Protein AF-A0A3D2CUC7-F1 (afdb_monomer_lite)

pLDDT: mean 70.35, std 21.45, range [37.53, 97.38]

Sequence (125 aa):
MQQQSEPLIELDNNEPSAIAWRLPFAFAKRFSVLFSKKETGYVLHCLANISLETIVEVRRIIKAPFSFDVQDIASFELLLTEAFQRDSSEAQQMMEDIGNEVDLYSLADEITESEDLLENEDDAP

Foldseek 3Di:
DDDDDDDDPPPPPCPDDDPFQWDPLVLCVVQVWTWDADPVGIEIEGAPPGDPVSVVVNCVRRVDDYYYDHDDPVVSVVVSCVVVVVVVVVVVVVCVVVVVPDPPVVVPPPDDDDDDDDDDDDDDD

Structure (mmCIF, N/CA/C/O backbone):
data_AF-A0A3D2CUC7-F1
#
_entry.id   AF-A0A3D2CUC7-F1
#
loop_
_atom_site.group_PDB
_atom_site.id
_atom_site.type_symbol
_atom_site.label_atom_id
_atom_site.label_alt_id
_atom_site.label_comp_id
_atom_site.label_asym_id
_atom_site.label_entity_id
_atom_site.label_seq_id
_atom_site.pdbx_PDB_ins_code
_atom_site.Cartn_x
_atom_site.Cartn_y
_atom_site.Cartn_z
_atom_site.occupancy
_atom_site.B_iso_or_equiv
_atom_site.auth_seq_id
_atom_site.auth_comp_id
_atom_site.auth_asym_id
_atom_site.auth_atom_id
_atom_site.pdbx_PDB_model_num
ATOM 1 N N . MET A 1 1 ? 42.340 -15.284 -37.666 1.00 46.06 1 MET A N 1
ATOM 2 C CA . MET A 1 1 ? 42.397 -13.806 -37.624 1.00 46.06 1 MET A CA 1
ATOM 3 C C . MET A 1 1 ? 41.384 -13.308 -38.648 1.00 46.06 1 MET A C 1
ATOM 5 O O . MET A 1 1 ? 41.612 -13.498 -39.830 1.00 46.06 1 MET A O 1
ATOM 9 N N . GLN A 1 2 ? 40.191 -12.858 -38.283 1.00 40.53 2 GLN A N 1
ATOM 10 C CA . GLN A 1 2 ? 39.937 -11.668 -37.474 1.00 40.53 2 GLN A CA 1
ATOM 11 C C . GLN A 1 2 ? 38.650 -11.826 -36.642 1.00 40.53 2 GLN A C 1
ATOM 13 O O . GLN A 1 2 ? 37.647 -12.339 -37.128 1.00 40.53 2 GLN A O 1
ATOM 18 N N . GLN A 1 3 ? 38.756 -11.398 -35.385 1.00 41.38 3 GLN A N 1
ATOM 19 C CA . GLN A 1 3 ? 37.691 -11.018 -34.450 1.00 41.38 3 GLN A CA 1
ATOM 20 C C . GLN A 1 3 ? 36.931 -9.802 -35.032 1.00 41.38 3 GLN A C 1
ATOM 22 O O . GLN A 1 3 ? 37.557 -8.953 -35.658 1.00 41.38 3 GLN A O 1
ATOM 27 N N . GLN A 1 4 ? 35.594 -9.815 -35.076 1.00 43.75 4 GLN A N 1
ATOM 28 C CA . GLN A 1 4 ? 34.661 -9.354 -34.029 1.00 43.75 4 GLN A CA 1
ATOM 29 C C . GLN A 1 4 ? 34.432 -7.842 -34.050 1.00 43.75 4 GLN A C 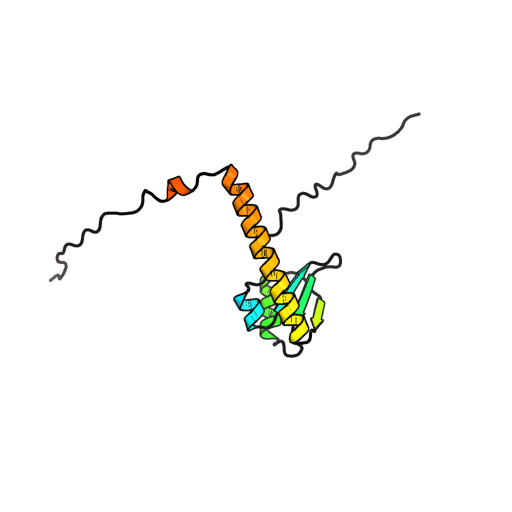1
ATOM 31 O O . GLN A 1 4 ? 35.361 -7.087 -33.784 1.00 43.75 4 GLN A O 1
ATOM 36 N N . SER A 1 5 ? 33.190 -7.423 -34.319 1.00 46.38 5 SER A N 1
ATOM 37 C CA . SER A 1 5 ? 32.525 -6.256 -3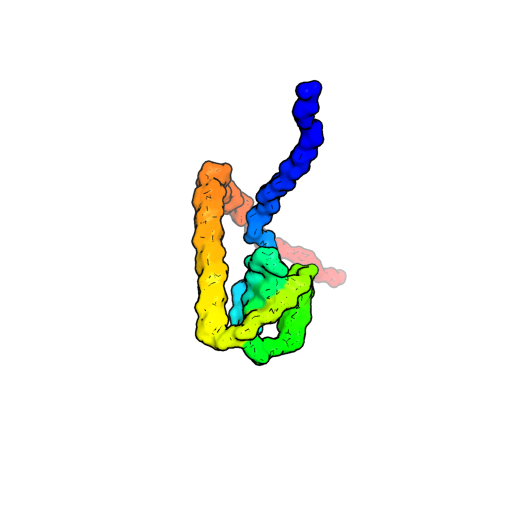3.703 1.00 46.38 5 SER A CA 1
ATOM 38 C C . SER A 1 5 ? 31.121 -6.078 -34.303 1.00 46.38 5 SER A C 1
ATOM 40 O O . SER A 1 5 ? 30.880 -5.218 -35.142 1.00 46.38 5 SER A O 1
ATOM 42 N N . GLU A 1 6 ? 30.177 -6.919 -33.877 1.00 48.72 6 GLU A N 1
ATOM 43 C CA . GLU A 1 6 ? 28.765 -6.519 -33.868 1.00 48.72 6 GLU A CA 1
ATOM 44 C C . GLU A 1 6 ? 28.581 -5.595 -32.654 1.00 48.72 6 GLU A C 1
ATOM 46 O O . GLU A 1 6 ? 29.050 -5.950 -31.566 1.00 48.72 6 GLU A O 1
ATOM 51 N N . PRO A 1 7 ? 27.988 -4.399 -32.801 1.00 41.09 7 PRO A N 1
ATOM 52 C CA . PRO A 1 7 ? 27.817 -3.505 -31.669 1.00 41.09 7 PRO A CA 1
ATOM 53 C C . PRO A 1 7 ? 26.810 -4.125 -30.696 1.00 41.09 7 PRO A C 1
ATOM 55 O O . PRO A 1 7 ? 25.653 -4.363 -31.046 1.00 41.09 7 PRO A O 1
ATOM 58 N N . LEU A 1 8 ? 27.270 -4.402 -29.471 1.00 39.53 8 LEU A N 1
ATOM 59 C CA . LEU A 1 8 ? 26.385 -4.632 -28.337 1.00 39.53 8 LEU A CA 1
ATOM 60 C C . LEU A 1 8 ? 25.504 -3.391 -28.193 1.00 39.53 8 LEU A C 1
ATOM 62 O O . LEU A 1 8 ? 26.006 -2.280 -28.036 1.00 39.53 8 LEU A O 1
ATOM 66 N N . ILE A 1 9 ? 24.193 -3.597 -28.242 1.00 44.47 9 ILE A N 1
ATOM 67 C CA . ILE A 1 9 ? 23.220 -2.614 -27.787 1.00 44.47 9 ILE A CA 1
ATOM 68 C C . ILE A 1 9 ? 23.444 -2.495 -26.277 1.00 44.47 9 ILE A C 1
ATOM 70 O O . ILE A 1 9 ? 23.009 -3.358 -25.514 1.00 44.47 9 ILE A O 1
ATOM 74 N N . GLU A 1 10 ? 24.185 -1.473 -25.852 1.00 41.34 10 GLU A N 1
ATOM 75 C CA . GLU A 1 10 ? 24.169 -1.027 -24.464 1.00 41.34 10 GLU A CA 1
ATOM 76 C C . GLU A 1 10 ? 22.744 -0.558 -24.179 1.00 41.34 10 GLU A C 1
ATOM 78 O O . GLU A 1 10 ? 22.304 0.498 -24.634 1.00 41.34 10 GLU A O 1
ATOM 83 N N . LEU A 1 11 ? 21.984 -1.411 -23.492 1.00 41.97 11 LEU A N 1
ATOM 84 C CA . LEU A 1 11 ? 20.749 -1.007 -22.845 1.00 41.97 11 LEU A CA 1
ATOM 85 C C . LEU A 1 11 ? 21.159 -0.012 -21.763 1.00 41.97 11 LEU A C 1
ATOM 87 O O . LEU A 1 11 ? 21.610 -0.404 -20.686 1.00 41.97 11 LEU A O 1
ATOM 91 N N . ASP A 1 12 ? 21.073 1.265 -22.119 1.00 38.69 12 ASP A N 1
ATOM 92 C CA . ASP A 1 12 ? 21.146 2.399 -21.215 1.00 38.69 12 ASP A CA 1
ATOM 93 C C . ASP A 1 12 ? 20.162 2.140 -20.064 1.00 38.69 12 ASP A C 1
ATOM 95 O O . ASP A 1 12 ? 18.951 2.297 -20.192 1.00 38.69 12 ASP A O 1
ATOM 99 N N . ASN A 1 13 ? 20.689 1.638 -18.945 1.00 49.38 13 ASN A N 1
ATOM 100 C CA . ASN A 1 13 ? 19.940 1.350 -17.721 1.00 49.38 13 ASN A CA 1
ATOM 101 C C . ASN A 1 13 ? 19.658 2.633 -16.925 1.00 49.38 13 ASN A C 1
ATOM 103 O O . ASN A 1 13 ? 19.468 2.582 -15.710 1.00 49.38 13 ASN A O 1
ATOM 107 N N . ASN A 1 14 ? 19.612 3.788 -17.588 1.00 46.06 14 ASN A N 1
ATOM 108 C CA . ASN A 1 14 ? 19.175 5.031 -16.980 1.00 46.06 14 ASN A CA 1
ATOM 109 C C . ASN A 1 14 ? 17.651 5.158 -17.116 1.00 46.06 14 ASN A C 1
ATOM 111 O O . ASN A 1 14 ? 17.119 6.092 -17.714 1.00 46.06 14 ASN A O 1
ATOM 115 N N . GLU A 1 15 ? 16.933 4.167 -16.572 1.00 43.00 15 GLU A N 1
ATOM 116 C CA . GLU A 1 15 ? 15.517 4.346 -16.263 1.00 43.00 15 GLU A CA 1
ATOM 117 C C . GLU A 1 15 ? 15.433 5.467 -15.218 1.00 43.00 15 GLU A C 1
ATOM 119 O O . GLU A 1 15 ? 16.052 5.350 -14.154 1.00 43.00 15 GLU A O 1
ATOM 124 N N . PRO A 1 16 ? 14.697 6.557 -15.493 1.00 37.53 16 PRO A N 1
ATOM 125 C CA . PRO A 1 16 ? 14.600 7.674 -14.573 1.00 37.53 16 PRO A CA 1
ATOM 126 C C . PRO A 1 16 ? 14.112 7.179 -13.210 1.00 37.53 16 PRO A C 1
ATOM 128 O O . PRO A 1 16 ? 13.100 6.482 -13.092 1.00 37.53 16 PRO A O 1
ATOM 131 N N . SER A 1 17 ? 14.877 7.545 -12.185 1.00 39.22 17 SER A N 1
ATOM 132 C CA . SER A 1 17 ? 14.640 7.243 -10.781 1.00 39.22 17 SER A CA 1
ATOM 133 C C . SER A 1 17 ? 13.178 7.495 -10.374 1.00 39.22 17 SER A C 1
ATOM 135 O O . SER A 1 17 ? 12.702 8.623 -10.307 1.00 39.22 17 SER A O 1
ATOM 137 N N . ALA A 1 18 ? 12.455 6.393 -10.161 1.00 44.94 18 ALA A N 1
ATOM 138 C CA . ALA A 1 18 ? 11.542 6.137 -9.048 1.00 44.94 18 ALA A CA 1
ATOM 139 C C . ALA A 1 18 ? 10.508 7.204 -8.617 1.00 44.94 18 ALA A C 1
ATOM 141 O O . ALA A 1 18 ? 10.316 7.384 -7.421 1.00 44.94 18 ALA A O 1
ATOM 142 N N . ILE A 1 19 ? 9.741 7.844 -9.508 1.00 43.97 19 ILE A N 1
ATOM 143 C CA . ILE A 1 19 ? 8.633 8.717 -9.052 1.00 43.97 19 ILE A CA 1
ATOM 144 C C . ILE A 1 19 ? 7.390 8.558 -9.946 1.00 43.97 19 ILE A C 1
ATOM 146 O O . ILE A 1 19 ? 7.293 9.227 -10.964 1.00 43.97 19 ILE A O 1
ATOM 150 N N . ALA A 1 20 ? 6.452 7.653 -9.591 1.00 42.03 20 ALA A N 1
ATOM 151 C CA . ALA A 1 20 ? 5.015 7.707 -9.987 1.00 42.03 20 ALA A CA 1
ATOM 152 C C . ALA A 1 20 ? 4.165 6.469 -9.600 1.00 42.03 20 ALA A C 1
ATOM 154 O O . ALA A 1 20 ? 2.949 6.490 -9.768 1.00 42.03 20 ALA A O 1
ATOM 155 N N . TRP A 1 21 ? 4.759 5.365 -9.130 1.00 58.09 21 TRP A N 1
ATOM 156 C CA . TRP A 1 21 ? 4.051 4.068 -9.057 1.00 58.09 21 TRP A CA 1
ATOM 157 C C . TRP A 1 21 ? 3.574 3.679 -7.650 1.00 58.09 21 TRP A C 1
ATOM 159 O O . TRP A 1 21 ? 3.102 2.561 -7.443 1.00 58.09 21 TRP A O 1
ATOM 169 N N . ARG A 1 22 ? 3.712 4.576 -6.667 1.00 71.19 22 ARG A N 1
ATOM 170 C CA . ARG A 1 22 ? 3.294 4.324 -5.283 1.00 71.19 22 ARG A CA 1
ATOM 171 C C . ARG A 1 22 ? 1.915 4.920 -5.030 1.00 71.19 22 ARG A C 1
ATOM 173 O O . ARG A 1 22 ? 1.615 6.039 -5.437 1.00 71.19 22 ARG A O 1
ATOM 180 N N . LEU A 1 23 ? 1.076 4.157 -4.337 1.00 82.81 23 LEU A N 1
ATOM 181 C CA . LEU A 1 23 ? -0.200 4.654 -3.834 1.00 82.81 23 LEU A CA 1
ATOM 182 C C . LEU A 1 23 ? 0.070 5.780 -2.821 1.00 82.81 23 LEU A C 1
ATOM 184 O O . LEU A 1 23 ? 0.981 5.632 -2.007 1.00 82.81 23 LEU A O 1
ATOM 188 N N . PRO A 1 24 ? -0.709 6.876 -2.812 1.00 86.44 24 PRO A N 1
ATOM 189 C CA . PRO A 1 24 ? -0.582 7.899 -1.778 1.00 86.44 24 PRO A CA 1
ATOM 190 C C . PRO A 1 24 ? -0.732 7.291 -0.380 1.00 86.44 24 PRO A C 1
ATOM 192 O O . PRO A 1 24 ? -1.602 6.441 -0.179 1.00 86.44 24 PRO A O 1
ATOM 195 N N . PHE A 1 25 ? 0.039 7.765 0.605 1.00 85.19 25 PHE A N 1
ATOM 196 C CA . PHE A 1 25 ? 0.003 7.227 1.975 1.00 85.19 25 PHE A CA 1
ATOM 197 C C . PHE A 1 25 ? -1.416 7.159 2.548 1.00 85.19 25 PHE A C 1
ATOM 199 O O . PHE A 1 25 ? -1.827 6.137 3.093 1.00 85.19 25 PHE A O 1
ATOM 206 N N . ALA A 1 26 ? -2.195 8.230 2.376 1.00 88.00 26 ALA A N 1
ATOM 207 C CA . ALA A 1 26 ? -3.569 8.288 2.862 1.00 88.00 26 ALA A CA 1
ATOM 208 C C . ALA A 1 26 ? -4.452 7.189 2.247 1.00 88.00 26 ALA A C 1
ATOM 210 O O . ALA A 1 26 ? -5.267 6.597 2.950 1.00 88.00 26 ALA A O 1
ATOM 211 N N . PHE A 1 27 ? -4.270 6.887 0.958 1.00 89.25 27 PHE A N 1
ATOM 212 C CA . PHE A 1 27 ? -4.975 5.804 0.276 1.00 89.25 27 PHE A CA 1
ATOM 213 C C . PHE A 1 27 ? -4.494 4.439 0.780 1.00 89.25 27 PHE A C 1
ATOM 215 O O . PHE A 1 27 ? -5.309 3.604 1.169 1.00 89.25 27 PHE A O 1
ATOM 222 N N . ALA A 1 28 ? -3.174 4.248 0.843 1.00 91.19 28 ALA A N 1
ATOM 223 C CA . ALA A 1 28 ? -2.543 3.012 1.287 1.00 91.19 28 ALA A CA 1
ATOM 224 C C . ALA A 1 28 ? -2.971 2.615 2.707 1.00 91.19 28 ALA A C 1
ATOM 226 O O . ALA A 1 28 ? -3.390 1.483 2.947 1.00 91.19 28 ALA A O 1
ATOM 227 N N . LYS A 1 29 ? -2.956 3.580 3.632 1.00 90.25 29 LYS A N 1
ATOM 228 C CA . LYS A 1 29 ? -3.387 3.394 5.018 1.00 90.25 29 LYS A CA 1
ATOM 229 C C . LYS A 1 29 ? -4.892 3.167 5.135 1.00 90.25 29 LYS A C 1
ATOM 231 O O . LYS A 1 29 ? -5.319 2.246 5.821 1.00 90.25 29 LYS A O 1
ATOM 236 N N . ARG A 1 30 ? -5.709 3.994 4.470 1.00 92.44 30 ARG A N 1
ATOM 237 C CA . ARG A 1 30 ? -7.178 3.929 4.575 1.00 92.44 30 ARG A CA 1
ATOM 238 C C . ARG A 1 30 ? -7.745 2.613 4.058 1.00 92.44 30 ARG A C 1
ATOM 240 O O . ARG A 1 30 ? -8.703 2.107 4.633 1.00 92.44 30 ARG A O 1
ATOM 247 N N . PHE A 1 31 ? -7.193 2.105 2.962 1.00 94.06 31 PHE A N 1
ATOM 248 C CA . PHE A 1 31 ? -7.692 0.904 2.297 1.00 94.06 31 PHE A CA 1
ATOM 249 C C . PHE A 1 31 ? -6.820 -0.331 2.548 1.00 94.06 31 PHE A C 1
ATOM 251 O O . PHE A 1 31 ? -7.074 -1.374 1.951 1.00 94.06 31 PHE A O 1
ATOM 258 N N . SER A 1 32 ? -5.818 -0.212 3.424 1.00 95.56 32 SER A N 1
ATOM 259 C CA . SER A 1 32 ? -4.876 -1.274 3.789 1.00 95.56 32 SER A CA 1
ATOM 260 C C . SER A 1 32 ? -4.274 -1.976 2.567 1.00 95.56 32 SER A C 1
ATOM 262 O O . SER A 1 32 ? -4.339 -3.198 2.422 1.00 95.56 32 SER A O 1
ATOM 264 N N . VAL A 1 33 ? -3.713 -1.165 1.669 1.00 94.31 33 VAL A N 1
ATOM 265 C CA . VAL A 1 33 ? -3.069 -1.593 0.424 1.00 94.31 33 VAL A CA 1
ATOM 266 C C . VAL A 1 33 ? -1.712 -0.933 0.253 1.00 94.31 33 VAL A C 1
ATOM 268 O O . VAL A 1 33 ? -1.571 0.270 0.427 1.00 94.31 33 VAL A O 1
ATOM 271 N N . LEU A 1 34 ? -0.708 -1.704 -0.140 1.00 92.62 34 LEU A N 1
ATOM 272 C CA . LEU A 1 34 ? 0.632 -1.205 -0.418 1.00 92.62 34 LEU A CA 1
ATOM 273 C C . LEU A 1 34 ? 1.165 -1.874 -1.678 1.00 92.62 34 LEU A C 1
ATOM 275 O O . LEU A 1 34 ? 1.017 -3.078 -1.865 1.00 92.62 34 LEU A O 1
ATOM 279 N N . PHE A 1 35 ? 1.796 -1.088 -2.543 1.00 90.25 35 PHE A N 1
ATOM 280 C CA . PHE A 1 35 ? 2.311 -1.573 -3.813 1.00 90.25 35 PHE A CA 1
ATOM 281 C C . PHE A 1 35 ? 3.834 -1.641 -3.795 1.00 90.25 35 PHE A C 1
ATOM 283 O O . PHE A 1 35 ? 4.485 -0.677 -3.392 1.00 90.25 35 PHE A O 1
ATOM 290 N N . SER A 1 36 ? 4.402 -2.756 -4.252 1.00 88.31 36 SER A N 1
ATOM 291 C CA . SER A 1 36 ? 5.848 -2.923 -4.403 1.00 88.31 36 SER A CA 1
ATOM 292 C C . SER A 1 36 ? 6.207 -3.471 -5.786 1.00 88.31 36 SER A C 1
ATOM 294 O O . SER A 1 36 ? 5.434 -4.191 -6.425 1.00 88.31 36 SER A O 1
ATOM 296 N N . LYS A 1 37 ? 7.398 -3.104 -6.270 1.00 85.19 37 LYS A N 1
ATOM 297 C CA . LYS A 1 37 ? 7.999 -3.660 -7.488 1.00 85.19 37 LYS A CA 1
ATOM 298 C C . LYS A 1 37 ? 9.046 -4.690 -7.066 1.00 85.19 37 LYS A C 1
ATOM 300 O O . LYS A 1 37 ? 9.966 -4.354 -6.325 1.00 85.19 37 LYS A O 1
ATOM 305 N N . LYS A 1 38 ? 8.899 -5.930 -7.527 1.00 83.62 38 LYS A N 1
ATOM 306 C CA . LYS A 1 38 ? 9.892 -7.008 -7.410 1.00 83.62 38 LYS A CA 1
ATOM 307 C C . LYS A 1 38 ? 10.471 -7.312 -8.795 1.00 83.62 38 LYS A C 1
ATOM 309 O O . LYS A 1 38 ? 9.918 -6.885 -9.806 1.00 83.62 38 LYS A O 1
ATOM 314 N N . GLU A 1 39 ? 11.555 -8.084 -8.857 1.00 83.00 39 GLU A N 1
ATOM 315 C CA . GLU A 1 39 ? 12.159 -8.513 -10.134 1.00 83.00 39 GLU A CA 1
ATOM 316 C C . GLU A 1 39 ? 11.166 -9.265 -11.034 1.00 83.00 39 GLU A C 1
ATOM 318 O O . GLU A 1 39 ? 11.187 -9.126 -12.252 1.00 83.00 39 GLU A O 1
ATOM 323 N N . THR A 1 40 ? 10.252 -10.030 -10.433 1.00 83.69 40 THR A N 1
ATOM 324 C CA . THR A 1 40 ? 9.250 -10.838 -11.143 1.00 83.69 40 THR A CA 1
ATOM 325 C C . THR A 1 40 ? 7.986 -10.067 -11.531 1.00 83.69 40 THR A C 1
ATOM 327 O O . THR A 1 40 ? 7.086 -10.643 -12.142 1.00 83.69 40 THR A O 1
ATOM 330 N N . GLY A 1 41 ? 7.897 -8.780 -11.186 1.00 87.62 41 GLY A N 1
ATOM 331 C CA . GLY A 1 41 ? 6.743 -7.929 -11.460 1.00 87.62 41 GLY A CA 1
ATOM 332 C C . GLY A 1 41 ? 6.217 -7.226 -10.214 1.00 87.62 41 GLY A C 1
ATOM 333 O O . GLY A 1 41 ? 6.925 -7.028 -9.227 1.00 87.62 41 GLY A O 1
ATOM 334 N N . TYR A 1 42 ? 4.955 -6.817 -10.269 1.00 89.94 42 TYR A N 1
ATOM 335 C CA . TYR A 1 42 ? 4.344 -6.032 -9.208 1.00 89.94 42 TYR A CA 1
ATOM 336 C C . TYR A 1 42 ? 3.589 -6.885 -8.196 1.00 89.94 42 TYR A C 1
ATOM 338 O O . TYR A 1 42 ? 2.935 -7.865 -8.560 1.00 89.94 42 TYR A O 1
ATOM 346 N N . VAL A 1 43 ? 3.636 -6.463 -6.934 1.00 92.94 43 VAL A N 1
ATOM 347 C CA . VAL A 1 43 ? 2.942 -7.120 -5.828 1.00 92.94 43 VAL A CA 1
ATOM 348 C C . VAL A 1 43 ? 2.093 -6.101 -5.079 1.00 92.94 43 VAL A C 1
ATOM 350 O O . VAL A 1 43 ? 2.575 -5.043 -4.671 1.00 92.94 43 VAL A O 1
ATOM 353 N N . LEU A 1 44 ? 0.822 -6.444 -4.890 1.00 94.69 44 LEU A N 1
ATOM 354 C CA . LEU A 1 44 ? -0.098 -5.737 -4.015 1.00 94.69 44 LEU A CA 1
ATOM 355 C C . LEU A 1 44 ? -0.133 -6.444 -2.659 1.00 94.69 44 LEU A C 1
ATOM 357 O O . LEU A 1 44 ? -0.708 -7.526 -2.535 1.00 94.69 44 LEU A O 1
ATOM 361 N N . HIS A 1 45 ? 0.459 -5.813 -1.651 1.00 95.19 45 HIS A N 1
ATOM 362 C CA . HIS A 1 45 ? 0.330 -6.223 -0.260 1.00 95.19 45 HIS A CA 1
ATOM 363 C C . HIS A 1 45 ? -0.992 -5.693 0.293 1.00 95.19 45 HIS A C 1
ATOM 365 O O . HIS A 1 45 ? -1.278 -4.498 0.172 1.00 95.19 45 HIS A O 1
ATOM 371 N N . CYS A 1 46 ? -1.809 -6.560 0.882 1.00 96.62 46 CYS A N 1
ATOM 372 C CA . CYS A 1 46 ? -3.115 -6.170 1.409 1.00 96.62 46 CYS A CA 1
ATOM 373 C C . CYS A 1 46 ? -3.584 -7.069 2.551 1.00 96.62 46 CYS A C 1
ATOM 375 O O . CYS A 1 46 ? -3.081 -8.174 2.738 1.00 96.62 46 CYS A O 1
ATOM 377 N N . LEU A 1 47 ? -4.605 -6.627 3.281 1.00 96.69 47 LEU A N 1
ATOM 378 C CA . LEU A 1 47 ? -5.301 -7.476 4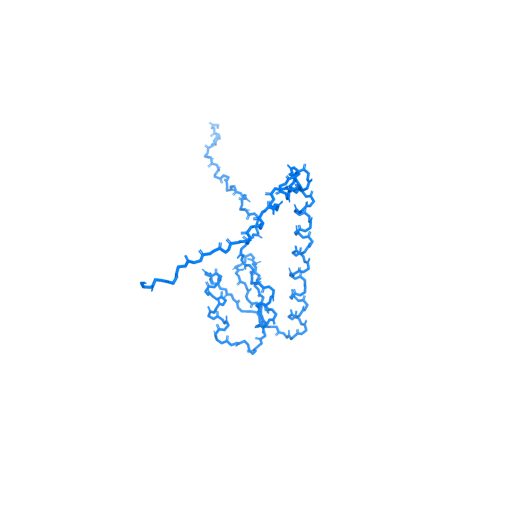.248 1.00 96.69 47 LEU A CA 1
ATOM 379 C C . LEU A 1 47 ? -6.317 -8.400 3.563 1.00 96.69 47 LEU A C 1
ATOM 381 O O . LEU A 1 47 ? -6.805 -8.127 2.465 1.00 96.69 47 LEU A O 1
ATOM 385 N N . ALA A 1 48 ? -6.688 -9.487 4.244 1.00 94.81 48 ALA A N 1
ATOM 386 C CA . ALA A 1 48 ? -7.635 -10.482 3.729 1.00 94.81 48 ALA A CA 1
ATOM 387 C C . ALA A 1 48 ? -9.052 -9.930 3.465 1.00 94.81 48 ALA A C 1
ATOM 389 O O . ALA A 1 48 ? -9.819 -10.532 2.719 1.00 94.81 48 ALA A O 1
ATOM 390 N N . ASN A 1 49 ? -9.409 -8.797 4.073 1.00 93.25 49 ASN A N 1
ATOM 391 C CA . ASN A 1 49 ? -10.712 -8.142 3.946 1.00 93.25 49 ASN A CA 1
ATOM 392 C C . ASN A 1 49 ? -10.747 -7.035 2.875 1.00 93.25 49 ASN A C 1
ATOM 394 O O . ASN A 1 49 ? -11.666 -6.214 2.886 1.00 93.25 49 ASN A O 1
ATOM 398 N N . ILE A 1 50 ? -9.760 -6.984 1.975 1.00 94.88 50 ILE A N 1
ATOM 399 C CA . ILE A 1 50 ? -9.731 -6.015 0.876 1.00 94.88 50 ILE A CA 1
ATOM 400 C C . ILE A 1 50 ? -11.016 -6.085 0.031 1.00 94.88 50 ILE A C 1
ATOM 402 O O . ILE A 1 50 ? -11.485 -7.162 -0.344 1.00 94.88 50 ILE A O 1
ATOM 406 N N . SER A 1 51 ? -11.598 -4.924 -0.284 1.00 94.94 51 SER A N 1
ATOM 407 C CA . SER A 1 51 ? -12.797 -4.842 -1.121 1.00 94.94 51 SER A CA 1
ATOM 408 C C . SER A 1 51 ? -12.460 -4.897 -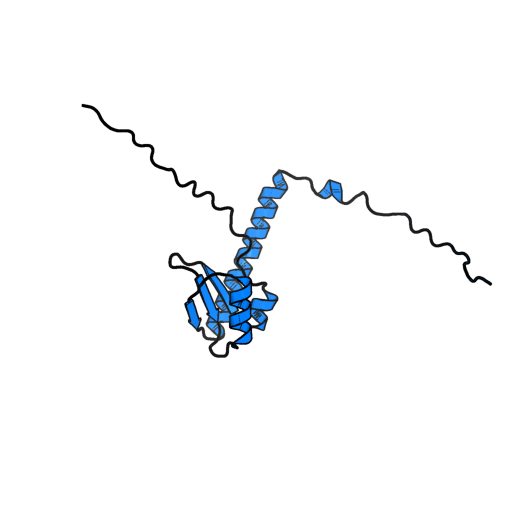2.614 1.00 94.94 51 SER A C 1
ATOM 410 O O . SER A 1 51 ? -11.397 -4.458 -3.059 1.00 94.94 51 SER A O 1
ATOM 412 N N . LEU A 1 52 ? -13.407 -5.390 -3.420 1.00 94.50 52 LEU A N 1
ATOM 413 C CA . LEU A 1 52 ? -13.269 -5.415 -4.879 1.00 94.50 52 LEU A CA 1
ATOM 414 C C . LEU A 1 52 ? -13.098 -4.005 -5.466 1.00 94.50 52 LEU A C 1
ATOM 416 O O . LEU A 1 52 ? -12.315 -3.819 -6.392 1.00 94.50 52 LEU A O 1
ATOM 420 N N . GLU A 1 53 ? -13.799 -3.016 -4.910 1.00 94.88 53 GLU A N 1
ATOM 421 C CA . GLU A 1 53 ? -13.703 -1.613 -5.328 1.00 94.88 53 GLU A CA 1
ATOM 422 C C . GLU A 1 53 ? -12.274 -1.081 -5.170 1.00 94.88 53 GLU A C 1
ATOM 424 O O . GLU A 1 53 ? -11.731 -0.491 -6.104 1.00 94.88 53 GLU A O 1
ATOM 429 N N . THR A 1 54 ? -11.621 -1.378 -4.039 1.00 93.69 54 THR A N 1
ATOM 430 C CA . THR A 1 54 ? -10.212 -1.029 -3.816 1.00 93.69 54 THR A CA 1
ATOM 431 C C . THR A 1 54 ? -9.305 -1.703 -4.843 1.00 93.69 54 THR A C 1
ATOM 433 O O . THR A 1 54 ? -8.420 -1.054 -5.392 1.00 93.69 54 THR A O 1
ATOM 436 N N . ILE A 1 55 ? -9.524 -2.986 -5.153 1.00 92.50 55 ILE A N 1
ATOM 437 C CA . ILE A 1 55 ? -8.719 -3.715 -6.148 1.00 92.50 55 ILE A CA 1
ATOM 438 C C . ILE A 1 55 ? -8.838 -3.074 -7.535 1.00 92.50 55 ILE A C 1
ATOM 440 O O . ILE A 1 55 ? -7.833 -2.894 -8.228 1.00 92.50 55 ILE A O 1
ATOM 444 N N . VAL A 1 56 ? -10.062 -2.735 -7.950 1.00 92.75 56 VAL A N 1
ATOM 445 C CA . VAL A 1 56 ? -10.322 -2.071 -9.234 1.00 92.75 56 VAL A CA 1
ATOM 446 C C . VAL A 1 56 ? -9.606 -0.726 -9.287 1.00 92.75 56 VAL A C 1
ATOM 448 O O . VAL A 1 56 ? -8.962 -0.416 -10.291 1.00 92.75 56 VAL A O 1
ATOM 451 N N . GLU A 1 57 ? -9.657 0.038 -8.200 1.00 92.31 57 GLU A N 1
ATOM 452 C CA . GLU A 1 57 ? -9.021 1.346 -8.123 1.00 92.31 57 GLU A CA 1
ATOM 453 C C . GLU A 1 57 ? -7.493 1.253 -8.159 1.00 92.31 57 GLU A C 1
ATOM 455 O O . GLU A 1 57 ? -6.848 1.947 -8.945 1.00 92.31 57 GLU A O 1
ATOM 460 N N . VAL A 1 58 ? -6.902 0.317 -7.411 1.00 90.88 58 VAL A N 1
ATOM 461 C CA . VAL A 1 58 ? -5.462 0.035 -7.490 1.00 90.88 58 VAL A CA 1
ATOM 462 C C . VAL A 1 58 ? -5.068 -0.325 -8.923 1.00 90.88 58 VAL A C 1
ATOM 464 O O . VAL A 1 58 ? -4.081 0.188 -9.446 1.00 90.88 58 VAL A O 1
ATOM 467 N N . ARG A 1 59 ? -5.867 -1.145 -9.615 1.00 90.38 59 ARG A N 1
ATOM 468 C CA . ARG A 1 59 ? -5.602 -1.510 -11.012 1.00 90.38 59 ARG A CA 1
ATOM 469 C C . ARG A 1 59 ? -5.719 -0.323 -11.971 1.00 90.38 59 ARG A C 1
ATOM 471 O O . ARG A 1 59 ? -4.926 -0.238 -12.908 1.00 90.38 59 ARG A O 1
ATOM 478 N N . ARG A 1 60 ? -6.658 0.599 -11.731 1.00 88.44 60 ARG A N 1
ATOM 479 C CA . ARG A 1 60 ? -6.816 1.849 -12.496 1.00 88.44 60 ARG A CA 1
ATOM 480 C C . ARG A 1 60 ? -5.603 2.766 -12.343 1.00 88.44 60 ARG A C 1
ATOM 482 O O . ARG A 1 60 ? -5.181 3.371 -13.328 1.00 88.44 60 ARG A O 1
ATOM 489 N N . ILE A 1 61 ? -5.056 2.849 -11.130 1.00 85.62 61 ILE A N 1
ATOM 490 C CA . ILE A 1 61 ? -3.893 3.681 -10.803 1.00 85.62 61 ILE A CA 1
ATOM 491 C C . ILE A 1 61 ? -2.619 3.085 -11.412 1.00 85.62 61 ILE A C 1
ATOM 493 O O . ILE A 1 61 ? -1.910 3.772 -12.141 1.00 85.62 61 ILE A O 1
ATOM 497 N N . ILE A 1 62 ? -2.355 1.801 -11.160 1.00 84.19 62 ILE A N 1
ATOM 498 C CA . ILE A 1 62 ? -1.095 1.147 -11.538 1.00 84.19 62 ILE A CA 1
ATOM 499 C C . ILE A 1 62 ? -1.017 0.828 -13.037 1.00 84.19 62 ILE A C 1
ATOM 501 O O . ILE A 1 62 ? 0.070 0.836 -13.609 1.00 84.19 62 ILE A O 1
ATOM 505 N N . LYS A 1 63 ? -2.148 0.522 -13.688 1.00 88.56 63 LYS A N 1
ATOM 506 C CA . LYS A 1 63 ? -2.221 0.182 -15.126 1.00 88.56 63 LYS A CA 1
ATOM 507 C C . LYS A 1 63 ? -1.320 -0.989 -15.561 1.00 88.56 63 LYS A C 1
ATOM 509 O O . LYS A 1 63 ? -1.003 -1.118 -16.740 1.00 88.56 63 LYS A O 1
ATOM 514 N N . ALA A 1 64 ? -0.960 -1.876 -14.636 1.00 86.88 64 ALA A N 1
ATOM 515 C CA . ALA A 1 64 ? -0.138 -3.058 -14.885 1.00 86.88 64 ALA A CA 1
ATOM 516 C C . ALA A 1 64 ? -0.691 -4.282 -14.128 1.00 86.88 64 ALA A C 1
ATOM 518 O O . ALA A 1 64 ? -1.407 -4.114 -13.133 1.00 86.88 64 ALA A O 1
ATOM 519 N N . PRO A 1 65 ? -0.411 -5.518 -14.587 1.00 89.81 65 PRO A N 1
ATOM 520 C CA . PRO A 1 65 ? -0.743 -6.721 -13.832 1.00 89.81 65 PRO A CA 1
ATOM 521 C C . PRO A 1 65 ? 0.103 -6.818 -12.557 1.00 89.81 65 PRO A C 1
ATOM 523 O O . PRO A 1 65 ? 1.274 -6.442 -12.544 1.00 89.81 65 PRO A O 1
ATOM 526 N N . PHE A 1 66 ? -0.492 -7.363 -11.499 1.00 92.44 66 PHE A N 1
ATOM 527 C CA . PHE A 1 66 ? 0.168 -7.600 -10.219 1.00 92.44 66 PHE A CA 1
ATOM 528 C C . PHE A 1 66 ? -0.353 -8.876 -9.563 1.00 92.44 66 PHE A C 1
ATOM 530 O O . PHE A 1 66 ? -1.475 -9.315 -9.835 1.00 92.44 66 PHE A O 1
ATOM 537 N N . SER A 1 67 ? 0.465 -9.462 -8.696 1.00 94.56 67 SER A N 1
ATOM 538 C CA . SER A 1 67 ? 0.059 -10.542 -7.801 1.00 94.56 67 SER A CA 1
ATOM 539 C C . SER A 1 67 ? -0.398 -9.989 -6.452 1.00 94.56 67 SER A C 1
ATOM 541 O O . SER A 1 67 ? -0.091 -8.853 -6.088 1.00 94.56 67 SER A O 1
ATOM 543 N N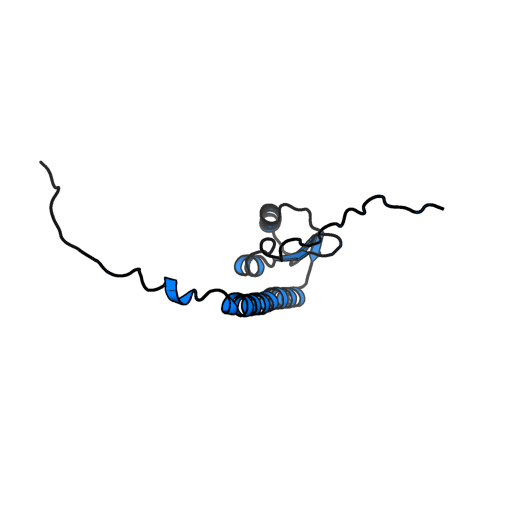 . PHE A 1 68 ? -1.157 -10.797 -5.716 1.00 95.19 68 PHE A N 1
ATOM 544 C CA . PHE A 1 68 ? -1.589 -10.471 -4.363 1.00 95.19 68 PHE A CA 1
ATOM 545 C C . PHE A 1 68 ? -0.671 -11.122 -3.345 1.00 95.19 68 PHE A C 1
ATOM 547 O O . PHE A 1 68 ? -0.289 -12.284 -3.495 1.00 95.19 68 PHE A O 1
ATOM 554 N N . ASP A 1 69 ? -0.390 -10.379 -2.288 1.00 95.62 69 ASP A N 1
ATOM 555 C CA . ASP A 1 69 ? 0.306 -10.857 -1.110 1.00 95.62 69 ASP A CA 1
ATOM 556 C C . ASP A 1 69 ? -0.517 -10.480 0.125 1.00 95.62 69 ASP A C 1
ATOM 558 O O . ASP A 1 69 ? -0.572 -9.319 0.535 1.00 95.62 69 ASP A O 1
ATOM 562 N N . VAL A 1 70 ? -1.239 -11.463 0.666 1.00 97.19 70 VAL A N 1
ATOM 563 C CA . VAL A 1 70 ? -2.160 -11.241 1.782 1.00 97.19 70 VAL A CA 1
ATOM 564 C C . VAL A 1 70 ? -1.386 -11.294 3.090 1.00 97.19 70 VAL A C 1
ATOM 566 O O . VAL A 1 70 ? -0.782 -12.310 3.421 1.00 97.19 70 VAL A O 1
ATOM 569 N N . GLN A 1 71 ? -1.450 -10.202 3.837 1.00 96.25 71 GLN A N 1
ATOM 570 C CA . GLN A 1 71 ? -0.733 -9.995 5.085 1.00 96.25 71 GLN A CA 1
ATOM 571 C C . GLN A 1 71 ? -1.698 -9.986 6.272 1.00 96.25 71 GLN A C 1
ATOM 573 O O . GLN A 1 71 ? -2.890 -9.685 6.139 1.00 96.25 71 GLN A O 1
ATOM 578 N N . ASP A 1 72 ? -1.173 -10.293 7.455 1.00 97.38 72 ASP A N 1
ATOM 579 C CA . ASP A 1 72 ? -1.835 -9.937 8.704 1.00 97.38 72 ASP A CA 1
ATOM 580 C C . ASP A 1 72 ? -1.647 -8.440 9.011 1.00 97.38 72 ASP A C 1
ATOM 582 O O . ASP A 1 72 ? -0.832 -7.745 8.399 1.00 97.38 72 ASP A O 1
ATOM 586 N N . ILE A 1 73 ? -2.414 -7.939 9.980 1.00 94.38 73 ILE A N 1
ATOM 587 C CA . ILE A 1 73 ? -2.435 -6.515 10.336 1.00 94.38 73 ILE A CA 1
ATOM 588 C C . ILE A 1 73 ? -1.052 -6.026 10.788 1.00 94.38 73 ILE A C 1
ATOM 590 O O . ILE A 1 73 ? -0.631 -4.947 10.378 1.00 94.38 73 ILE A O 1
ATOM 594 N N . ALA A 1 74 ? -0.341 -6.800 11.612 1.00 96.12 74 ALA A N 1
ATOM 595 C CA . ALA A 1 74 ? 0.931 -6.364 12.176 1.00 96.12 74 ALA A CA 1
ATOM 596 C C . ALA A 1 74 ? 2.019 -6.297 11.097 1.00 96.12 74 ALA A C 1
ATOM 598 O O . ALA A 1 74 ? 2.729 -5.295 11.001 1.00 96.12 74 ALA A O 1
ATOM 599 N N . SER A 1 75 ? 2.097 -7.322 10.244 1.00 94.50 75 SER A N 1
ATOM 600 C CA . SER A 1 75 ? 3.013 -7.341 9.097 1.00 94.50 75 SER A CA 1
ATOM 601 C C . SER A 1 75 ? 2.731 -6.202 8.116 1.00 94.50 75 SER A C 1
ATOM 603 O O . SER A 1 75 ? 3.659 -5.545 7.645 1.00 94.50 75 SER A O 1
ATOM 605 N N . PHE A 1 76 ? 1.455 -5.916 7.837 1.00 94.88 76 PHE A N 1
ATOM 606 C CA . PHE A 1 76 ? 1.081 -4.837 6.925 1.00 94.88 76 PHE A CA 1
ATOM 607 C C . PHE A 1 76 ? 1.477 -3.451 7.452 1.00 94.88 76 PHE A C 1
ATOM 609 O O . PHE A 1 76 ? 2.060 -2.664 6.709 1.00 94.88 76 PHE A O 1
ATOM 616 N N . GLU A 1 77 ? 1.189 -3.141 8.720 1.00 92.31 77 GLU A N 1
ATOM 617 C CA . GLU A 1 77 ? 1.545 -1.845 9.320 1.00 92.31 77 GLU A CA 1
ATOM 618 C C . GLU A 1 77 ? 3.065 -1.621 9.345 1.00 92.31 77 GLU A C 1
ATOM 620 O O . GLU A 1 77 ? 3.532 -0.501 9.112 1.00 92.31 77 GLU A O 1
ATOM 625 N N . LEU A 1 78 ? 3.847 -2.686 9.565 1.00 92.06 78 LEU A N 1
ATOM 626 C CA . LEU A 1 78 ? 5.306 -2.628 9.478 1.00 92.06 78 LEU A CA 1
ATOM 627 C C . LEU A 1 78 ? 5.761 -2.292 8.052 1.00 92.06 78 LEU A C 1
ATOM 629 O O . LEU A 1 78 ? 6.477 -1.310 7.862 1.00 92.06 78 LEU A O 1
ATOM 633 N N . LEU A 1 79 ? 5.281 -3.039 7.052 1.00 91.00 79 LEU A N 1
ATOM 634 C CA . LEU A 1 79 ? 5.597 -2.797 5.638 1.00 91.00 79 LEU A CA 1
ATOM 635 C C . LEU A 1 79 ? 5.210 -1.380 5.195 1.00 91.00 79 LEU A C 1
ATOM 637 O O . LEU A 1 79 ? 5.967 -0.714 4.487 1.00 91.00 79 LEU A O 1
ATOM 641 N N . LEU A 1 80 ? 4.036 -0.905 5.620 1.00 89.31 80 LEU A N 1
ATOM 642 C CA . LEU A 1 80 ? 3.565 0.448 5.341 1.00 89.31 80 LEU A CA 1
ATOM 643 C C . LEU A 1 80 ? 4.517 1.486 5.943 1.00 89.31 80 LEU A C 1
ATOM 645 O O . LEU A 1 80 ? 4.899 2.442 5.274 1.00 89.31 80 LEU A O 1
ATOM 649 N N . THR A 1 81 ? 4.929 1.292 7.193 1.00 87.25 81 THR A N 1
ATOM 650 C CA . THR A 1 81 ? 5.847 2.208 7.875 1.00 87.25 81 THR A CA 1
ATOM 651 C C . THR A 1 81 ? 7.199 2.268 7.166 1.00 87.25 81 THR A C 1
ATOM 653 O O . THR A 1 81 ? 7.672 3.358 6.847 1.00 87.25 81 THR A O 1
ATOM 656 N N . GLU A 1 82 ? 7.790 1.117 6.850 1.00 87.25 82 GLU A N 1
ATOM 657 C CA . GLU A 1 82 ? 9.085 1.028 6.165 1.00 87.25 82 GLU A CA 1
ATOM 658 C C . GLU A 1 82 ? 9.056 1.687 4.778 1.00 87.25 82 GLU A C 1
ATOM 660 O O . GLU A 1 82 ? 9.969 2.440 4.423 1.00 87.25 82 GLU A O 1
ATOM 665 N N . ALA A 1 83 ? 7.990 1.453 4.006 1.00 84.88 83 ALA A N 1
ATOM 666 C CA . ALA A 1 83 ? 7.855 1.982 2.652 1.00 84.88 83 ALA A CA 1
ATOM 667 C C . ALA A 1 83 ? 7.821 3.518 2.610 1.00 84.88 83 ALA A C 1
ATOM 669 O O . ALA A 1 83 ? 8.420 4.119 1.719 1.00 84.88 83 ALA A O 1
ATOM 670 N N . PHE A 1 84 ? 7.151 4.155 3.574 1.00 80.94 84 PHE A N 1
ATOM 671 C CA . PHE A 1 84 ? 6.999 5.613 3.608 1.00 80.94 84 PHE A CA 1
ATOM 672 C C . PHE A 1 84 ? 8.071 6.330 4.444 1.00 80.94 84 PHE A C 1
ATOM 674 O O . PHE A 1 84 ? 8.332 7.506 4.205 1.00 80.94 84 PHE A O 1
ATOM 681 N N . GLN A 1 85 ? 8.750 5.646 5.372 1.00 77.56 85 GLN A N 1
ATOM 682 C CA . GLN A 1 85 ? 9.936 6.198 6.044 1.00 77.56 85 GLN A CA 1
ATOM 683 C C . GLN A 1 85 ? 11.111 6.362 5.079 1.00 77.56 85 GLN A C 1
ATOM 685 O O . GLN A 1 85 ? 11.769 7.400 5.081 1.00 77.56 85 GLN A O 1
ATOM 690 N N . ARG A 1 86 ? 11.347 5.361 4.224 1.00 65.94 86 ARG A N 1
ATOM 691 C CA . ARG A 1 86 ? 12.432 5.391 3.235 1.00 65.94 86 ARG A CA 1
ATOM 692 C C . ARG A 1 86 ? 12.263 6.525 2.222 1.00 65.94 86 ARG A C 1
ATOM 694 O O . ARG A 1 86 ? 13.251 7.139 1.847 1.00 65.94 86 ARG A O 1
ATOM 701 N N . ASP A 1 87 ? 11.022 6.839 1.855 1.00 57.97 87 ASP A N 1
ATOM 702 C CA . ASP A 1 87 ? 10.684 7.967 0.977 1.00 57.97 87 ASP A CA 1
ATOM 703 C C . ASP A 1 87 ? 10.992 9.321 1.640 1.00 57.97 87 ASP A C 1
ATOM 705 O O . ASP A 1 87 ? 11.552 10.200 1.003 1.00 57.97 87 ASP A O 1
ATOM 709 N N . SER A 1 88 ? 10.745 9.476 2.949 1.00 54.78 88 SER A N 1
ATOM 710 C CA . SER A 1 88 ? 11.131 10.702 3.664 1.00 54.78 88 SER A CA 1
ATOM 711 C C . SER A 1 88 ? 12.647 10.912 3.694 1.00 54.78 88 SER A C 1
ATOM 713 O O . SER A 1 88 ? 13.090 12.055 3.645 1.00 54.78 88 SER A O 1
ATOM 715 N N . SER A 1 89 ? 13.442 9.843 3.785 1.00 54.81 89 SER A N 1
ATOM 716 C CA . SER A 1 89 ? 14.908 9.931 3.734 1.00 54.81 89 SER A CA 1
ATOM 717 C C . SER A 1 89 ? 15.430 10.161 2.312 1.00 54.81 89 SER A C 1
ATOM 719 O O . SER A 1 89 ? 16.374 10.918 2.131 1.00 54.81 89 SER A O 1
ATOM 721 N N . GLU A 1 90 ? 14.792 9.567 1.304 1.00 50.94 90 GLU A N 1
ATOM 722 C CA . GLU A 1 90 ? 15.133 9.739 -0.114 1.00 50.94 90 GLU A CA 1
ATOM 723 C C . GLU A 1 90 ? 14.744 11.145 -0.620 1.00 50.94 90 GLU A C 1
ATOM 725 O O . GLU A 1 90 ? 15.535 11.798 -1.295 1.00 50.94 90 GLU A O 1
ATOM 730 N N . ALA A 1 91 ? 13.594 11.678 -0.193 1.00 51.34 91 ALA A N 1
ATOM 731 C CA . ALA A 1 91 ? 13.177 13.059 -0.444 1.00 51.34 91 ALA A CA 1
ATOM 732 C C . ALA A 1 91 ? 14.076 14.088 0.267 1.00 51.34 91 ALA A C 1
ATOM 734 O O . ALA A 1 91 ? 14.375 15.136 -0.303 1.00 51.34 91 ALA A O 1
ATOM 735 N N . GLN A 1 92 ? 14.547 13.790 1.485 1.00 48.44 92 GLN A N 1
ATOM 736 C CA . GLN A 1 92 ? 15.530 14.625 2.190 1.00 48.44 92 GLN A CA 1
ATOM 737 C C . GLN A 1 92 ? 16.907 14.602 1.510 1.00 48.44 92 GLN A C 1
ATOM 739 O O . GLN A 1 92 ? 17.511 15.658 1.357 1.00 48.44 92 GLN A O 1
ATOM 744 N N . GLN A 1 93 ? 17.374 13.443 1.035 1.00 51.97 93 GLN A N 1
ATOM 745 C CA . GLN A 1 93 ? 18.640 13.335 0.297 1.00 51.97 93 GLN A CA 1
ATOM 746 C C . GLN A 1 93 ? 18.579 14.018 -1.078 1.00 51.97 93 GLN A C 1
ATOM 748 O O . GLN A 1 93 ? 19.540 14.670 -1.473 1.00 51.97 93 GLN A O 1
ATOM 753 N N . MET A 1 94 ? 17.442 13.960 -1.782 1.00 50.66 94 MET A N 1
ATOM 754 C CA . MET A 1 94 ? 17.249 14.728 -3.022 1.00 50.66 94 MET A CA 1
ATOM 755 C C . MET A 1 94 ? 17.162 16.243 -2.775 1.00 50.66 94 MET A C 1
ATOM 757 O O . MET A 1 94 ? 17.602 17.017 -3.620 1.00 50.66 94 MET A O 1
ATOM 761 N N . MET A 1 95 ? 16.630 16.686 -1.628 1.00 51.09 95 MET A N 1
ATOM 762 C CA . MET A 1 95 ? 16.686 18.096 -1.213 1.00 51.09 95 MET A CA 1
ATOM 763 C C . MET A 1 95 ? 18.112 18.553 -0.864 1.00 51.09 95 MET A C 1
ATOM 765 O O . MET A 1 95 ? 18.448 19.698 -1.157 1.00 51.09 95 MET A O 1
ATOM 769 N N . GLU A 1 96 ? 18.960 17.694 -0.288 1.00 49.28 96 GLU A N 1
ATOM 770 C CA . GLU A 1 96 ? 20.388 17.996 -0.087 1.00 49.28 96 GLU A CA 1
ATOM 771 C C . GLU A 1 96 ? 21.168 18.066 -1.414 1.00 49.28 96 GLU A C 1
ATOM 773 O O . GLU A 1 96 ? 21.994 18.965 -1.576 1.00 49.28 96 GLU A O 1
ATOM 778 N N . ASP A 1 97 ? 20.879 17.193 -2.388 1.00 45.72 97 ASP A N 1
ATOM 779 C CA . ASP A 1 97 ? 21.538 17.216 -3.708 1.00 45.72 97 ASP A CA 1
ATOM 780 C C . ASP A 1 97 ? 21.053 18.377 -4.607 1.00 45.72 97 ASP A C 1
ATOM 782 O O . ASP A 1 97 ? 21.861 18.986 -5.305 1.00 45.72 97 ASP A O 1
ATOM 786 N N . ILE A 1 98 ? 19.769 18.766 -4.551 1.00 47.19 98 ILE A N 1
ATOM 787 C CA . ILE A 1 98 ? 19.239 19.961 -5.252 1.00 47.19 98 ILE A CA 1
ATOM 788 C C . ILE A 1 98 ? 19.631 21.268 -4.542 1.00 47.19 98 ILE A C 1
ATOM 790 O O . ILE A 1 98 ? 19.800 22.304 -5.192 1.00 47.19 98 ILE A O 1
ATOM 794 N N . GLY A 1 99 ? 19.820 21.234 -3.221 1.00 43.59 99 GLY A N 1
ATOM 795 C CA . GLY A 1 99 ? 20.256 22.381 -2.421 1.00 43.59 99 GLY A CA 1
ATOM 796 C C . GLY A 1 99 ? 21.663 22.892 -2.756 1.00 43.59 99 GLY A C 1
ATOM 797 O O . GLY A 1 99 ? 22.013 23.991 -2.333 1.00 43.59 99 GLY A O 1
ATOM 798 N N . ASN A 1 100 ? 22.454 22.141 -3.533 1.00 48.72 100 ASN A N 1
ATOM 799 C CA . ASN A 1 100 ? 23.755 22.586 -4.038 1.00 48.72 100 ASN A CA 1
ATOM 800 C C . ASN A 1 100 ? 23.701 23.301 -5.401 1.00 48.72 100 ASN A C 1
ATOM 802 O O . ASN A 1 100 ? 24.697 23.922 -5.768 1.00 48.72 100 ASN A O 1
ATOM 806 N N . GLU A 1 101 ? 22.585 23.263 -6.145 1.00 50.62 101 GLU A N 1
ATOM 807 C CA . GLU A 1 101 ? 22.515 23.884 -7.483 1.00 50.62 101 GLU A CA 1
ATOM 808 C C . GLU A 1 101 ? 21.370 24.873 -7.718 1.00 50.62 101 GLU A C 1
ATOM 810 O O . GLU A 1 101 ? 21.403 25.580 -8.726 1.00 50.62 101 GLU A O 1
ATOM 815 N N . VAL A 1 102 ? 20.390 25.016 -6.820 1.00 46.91 102 VAL A N 1
ATOM 816 C CA . 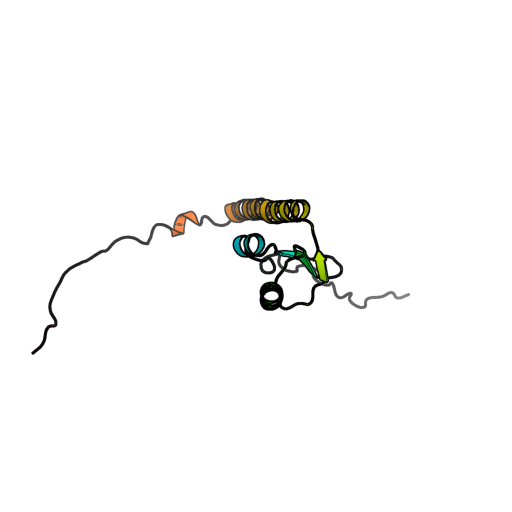VAL A 1 102 ? 19.334 26.016 -7.035 1.00 46.91 102 VAL A CA 1
ATOM 817 C C . VAL A 1 102 ? 18.999 26.765 -5.750 1.00 46.91 102 VAL A C 1
ATOM 819 O O . VAL A 1 102 ? 18.267 26.283 -4.889 1.00 46.91 102 VAL A O 1
ATOM 822 N N . ASP A 1 103 ? 19.507 27.996 -5.666 1.00 55.00 103 ASP A N 1
ATOM 823 C CA . ASP A 1 103 ? 19.081 29.048 -4.739 1.00 55.00 103 ASP A CA 1
ATOM 824 C C . ASP A 1 103 ? 17.627 29.470 -5.056 1.00 55.00 103 ASP A C 1
ATOM 826 O O . ASP A 1 103 ? 17.333 30.528 -5.612 1.00 55.00 103 ASP A O 1
ATOM 830 N N . LEU A 1 104 ? 16.690 28.564 -4.768 1.00 46.53 104 LEU A N 1
ATOM 831 C CA . LEU A 1 104 ? 15.247 28.719 -4.972 1.00 46.53 104 LEU A CA 1
ATOM 832 C C . LEU A 1 104 ? 14.590 29.590 -3.887 1.00 46.53 104 LEU A C 1
ATOM 834 O O . LEU A 1 104 ? 13.408 29.909 -3.999 1.00 46.53 104 LEU A O 1
ATOM 838 N N . TYR A 1 105 ? 15.353 30.028 -2.876 1.00 50.22 105 TYR A N 1
ATOM 839 C CA . TYR A 1 105 ? 14.911 31.040 -1.910 1.00 50.22 105 TYR A CA 1
ATOM 840 C C . TYR A 1 105 ? 14.770 32.432 -2.544 1.00 50.22 105 TYR A C 1
ATOM 842 O O . TYR A 1 105 ? 14.075 33.279 -1.991 1.00 50.22 105 TYR A O 1
ATOM 850 N N . SER A 1 106 ? 15.343 32.654 -3.731 1.00 51.00 106 SER A N 1
ATOM 851 C CA . SER A 1 106 ? 15.263 33.938 -4.438 1.00 51.00 106 SER A CA 1
ATOM 852 C C . SER A 1 106 ? 13.956 34.164 -5.222 1.00 51.00 106 SER A C 1
ATOM 854 O O . SER A 1 106 ? 13.749 35.258 -5.735 1.00 51.00 106 SER A O 1
ATOM 856 N N . LEU A 1 107 ? 13.059 33.171 -5.336 1.00 50.66 107 LEU A N 1
ATOM 857 C CA . LEU A 1 107 ? 11.805 33.295 -6.112 1.00 50.66 107 LEU A CA 1
ATOM 858 C C . LEU A 1 107 ? 10.552 33.556 -5.258 1.00 50.66 107 LEU A C 1
ATOM 860 O O . LEU A 1 107 ? 9.449 33.622 -5.795 1.00 50.66 107 LEU A O 1
ATOM 864 N N . ALA A 1 108 ? 10.705 33.697 -3.940 1.00 54.28 108 ALA A N 1
ATOM 865 C CA . ALA A 1 108 ? 9.589 33.918 -3.019 1.00 54.28 108 ALA A CA 1
ATOM 866 C C . ALA A 1 108 ? 9.330 35.401 -2.680 1.00 54.28 108 ALA A C 1
ATOM 868 O O . ALA A 1 108 ? 8.396 35.675 -1.932 1.00 54.28 108 ALA A O 1
ATOM 869 N N . ASP A 1 109 ? 10.117 36.343 -3.213 1.00 52.94 109 ASP A N 1
ATOM 870 C CA . ASP A 1 109 ? 10.079 37.757 -2.792 1.00 52.94 109 ASP A CA 1
ATOM 871 C C . ASP A 1 109 ? 9.295 38.694 -3.738 1.00 52.94 109 ASP A C 1
ATOM 873 O O . ASP A 1 109 ? 9.333 39.908 -3.575 1.00 52.94 109 ASP A O 1
ATOM 877 N N . GLU A 1 110 ? 8.560 38.173 -4.731 1.00 53.19 110 GLU A N 1
ATOM 878 C CA . GLU A 1 110 ? 7.789 39.023 -5.661 1.00 53.19 110 GLU A CA 1
ATOM 879 C C . GLU A 1 110 ? 6.322 38.598 -5.797 1.00 53.19 110 GLU A C 1
ATOM 881 O O . GLU A 1 110 ? 5.823 38.400 -6.901 1.00 53.19 110 GLU A O 1
ATOM 886 N N . ILE A 1 111 ? 5.596 38.423 -4.687 1.00 56.00 111 ILE A N 1
ATOM 887 C CA . ILE A 1 111 ? 4.128 38.301 -4.779 1.00 56.00 111 ILE A CA 1
ATOM 888 C C . ILE A 1 111 ? 3.367 38.777 -3.533 1.00 56.00 111 ILE A C 1
ATOM 890 O O . ILE A 1 111 ? 2.579 38.036 -2.957 1.00 56.00 111 ILE A O 1
ATOM 894 N N . THR A 1 112 ? 3.547 40.029 -3.106 1.00 48.41 112 THR A N 1
ATOM 895 C CA . THR A 1 112 ? 2.519 40.817 -2.376 1.00 48.41 112 THR A CA 1
ATOM 896 C C . THR A 1 112 ? 2.963 42.286 -2.429 1.00 48.41 112 THR A C 1
ATOM 898 O O . THR A 1 112 ? 4.106 42.575 -2.120 1.00 48.41 112 THR A O 1
ATOM 901 N N . GLU A 1 113 ? 2.229 43.250 -2.977 1.00 50.00 113 GLU A N 1
ATOM 902 C CA . GLU A 1 113 ? 0.974 43.818 -2.480 1.00 50.00 113 GLU A CA 1
ATOM 903 C C . GLU A 1 113 ? 0.347 44.685 -3.580 1.00 50.00 113 GLU A C 1
ATOM 905 O O . GLU A 1 113 ? 1.015 45.556 -4.139 1.00 50.00 113 GLU A O 1
ATOM 910 N N . SER A 1 114 ? -0.948 44.517 -3.839 1.00 44.97 114 SER A N 1
ATOM 911 C CA . SER A 1 114 ? -1.890 45.647 -3.885 1.00 44.97 114 SER A CA 1
ATOM 912 C C . SER A 1 114 ? -3.309 45.081 -3.821 1.00 44.97 114 SER A C 1
ATOM 914 O O . SER A 1 114 ? -3.918 44.731 -4.830 1.00 44.97 114 SER A O 1
ATOM 916 N N . GLU A 1 115 ? -3.817 44.945 -2.595 1.00 57.50 115 GLU A N 1
ATOM 917 C CA . GLU A 1 115 ? -5.242 45.142 -2.350 1.00 57.50 115 GLU A CA 1
ATOM 918 C C . GLU A 1 115 ? -5.581 46.569 -2.783 1.00 57.50 115 GLU A C 1
ATOM 920 O O . GLU A 1 115 ? -4.991 47.517 -2.270 1.00 57.50 115 GLU A O 1
ATOM 925 N N . ASP A 1 116 ? -6.543 46.731 -3.686 1.00 60.34 116 ASP A N 1
ATOM 926 C CA . ASP A 1 116 ? -7.334 47.956 -3.699 1.00 60.34 116 ASP A CA 1
ATOM 927 C C . ASP A 1 116 ? -8.814 47.580 -3.815 1.00 60.34 116 ASP A C 1
ATOM 929 O O . ASP A 1 116 ? -9.335 47.178 -4.858 1.00 60.34 116 ASP A O 1
ATOM 933 N N . LEU A 1 117 ? -9.439 47.596 -2.641 1.00 54.53 117 LEU A N 1
ATOM 934 C CA . LEU A 1 117 ? -10.871 47.669 -2.420 1.00 54.53 117 LEU A CA 1
ATOM 935 C C . LEU A 1 117 ? -11.296 49.120 -2.657 1.00 54.53 117 LEU A C 1
ATOM 937 O O . LEU A 1 117 ? -10.894 49.962 -1.866 1.00 54.53 117 LEU A O 1
ATOM 941 N N . LEU A 1 118 ? -12.150 49.389 -3.648 1.00 51.53 118 LEU A N 1
ATOM 942 C CA . LEU A 1 118 ? -13.073 50.540 -3.709 1.00 51.53 118 LEU A CA 1
ATOM 943 C C . LEU A 1 118 ? -14.021 50.308 -4.900 1.00 51.53 118 LEU A C 1
ATOM 945 O O . LEU A 1 118 ? -13.606 50.257 -6.052 1.00 51.53 118 LEU A O 1
ATOM 949 N N . GLU A 1 119 ? -15.243 49.852 -4.631 1.00 56.44 119 GLU A N 1
ATOM 950 C CA . GLU A 1 119 ? -16.455 50.684 -4.706 1.00 56.44 119 GLU A CA 1
ATOM 951 C C . GLU A 1 119 ? -16.642 51.386 -6.067 1.00 56.44 119 GLU A C 1
ATOM 953 O O . GLU A 1 119 ? -15.947 52.350 -6.379 1.00 56.44 119 GLU A O 1
ATOM 958 N N . ASN A 1 120 ? -17.642 50.968 -6.849 1.00 51.34 120 ASN A N 1
ATOM 959 C CA . ASN A 1 120 ? -18.897 51.715 -7.041 1.00 51.34 120 ASN A CA 1
ATOM 960 C C . ASN A 1 120 ? -19.693 51.198 -8.256 1.00 51.34 120 ASN A C 1
ATOM 962 O O . ASN A 1 120 ? -19.161 51.052 -9.350 1.00 51.34 120 ASN A O 1
ATOM 966 N N . GLU A 1 121 ? -20.982 50.974 -7.984 1.00 54.53 121 GLU A N 1
ATOM 967 C CA . GLU A 1 121 ? -22.155 51.151 -8.854 1.00 54.53 121 GLU A CA 1
ATOM 968 C C . GLU A 1 121 ? -22.216 50.434 -10.215 1.00 54.53 121 GLU A C 1
ATOM 970 O O . GLU A 1 121 ? -21.668 50.898 -11.209 1.00 54.53 121 GLU A O 1
ATOM 975 N N . ASP A 1 122 ? -23.055 49.393 -10.288 1.00 52.25 122 ASP A N 1
ATOM 976 C CA . ASP A 1 122 ? -23.878 49.159 -11.484 1.00 52.25 122 ASP A CA 1
ATOM 977 C C . ASP A 1 122 ? -25.225 48.516 -11.086 1.00 52.25 122 ASP A C 1
ATOM 979 O O . ASP A 1 122 ? -25.440 47.309 -11.206 1.00 52.25 122 ASP A O 1
ATOM 983 N N . ASP A 1 123 ? -26.118 49.333 -10.515 1.00 55.34 123 ASP A N 1
ATOM 984 C CA . ASP A 1 123 ? -27.557 49.046 -10.443 1.00 55.34 123 ASP A CA 1
ATOM 985 C C . ASP A 1 123 ? -28.246 49.985 -11.446 1.00 55.34 123 ASP A C 1
ATOM 987 O O . ASP A 1 123 ? -28.488 51.162 -11.171 1.00 55.34 123 ASP A O 1
ATOM 991 N N . ALA A 1 124 ? -28.454 49.481 -12.664 1.00 41.19 124 ALA A N 1
ATOM 992 C CA . ALA A 1 124 ? -29.243 50.131 -13.705 1.00 41.19 124 ALA A CA 1
ATOM 993 C C . ALA A 1 124 ? -30.744 49.941 -13.417 1.00 41.19 124 ALA A C 1
ATOM 995 O O . ALA A 1 124 ? -31.201 48.805 -13.237 1.00 41.19 124 ALA A O 1
ATOM 996 N N . PRO A 1 125 ? -31.534 51.029 -13.426 1.00 61.78 125 PRO A N 1
ATOM 997 C CA . PRO A 1 125 ? -32.355 51.305 -14.614 1.00 61.78 125 PRO A CA 1
ATOM 998 C C . PRO A 1 125 ? -32.408 52.775 -15.073 1.00 61.78 125 PRO A C 1
ATOM 1000 O O . PRO A 1 125 ? -32.268 53.698 -14.239 1.00 61.78 125 PRO A O 1
#

Radius of gyration: 25.24 Å; chains: 1; bounding box: 75×66×50 Å

Secondary structure (DSSP, 8-state):
-----PPP---------S-S-SPPHHHHHHTTEEEEEETTEEEEEEETT--HHHHHHHHHHH-S-EEEEEE-HHHHHHHHHHHHHHHHHHHHHHHHHHTTT--GGGGSSS---------------